Protein AF-A0AAD9QE04-F1 (afdb_monomer_lite)

Foldseek 3Di:
DDDDDDDDDDDDDDDDDDDDDDDDDDDDDDPPPPPPPPDPPPVPDDDDDPLQDFQAKKWFFDDPVNQVPHPDDTGIFIWTFHHADPVQQKTWTQTPPPRDIDIDRNVCCVVVVRIDHDD

Secondary structure (DSSP, 8-state):
--------------------------------------------S----GGGSTT-EEEEEE-TTTTTTSSPPSEEEEEEEEEEETTTTEEEEEETTT--EEEEEHHHHHHTT-EEE--

Sequence (119 aa):
MSWKRSQQKSEKEEVKVQTSKGNDTGSTRCSDRRRKQPAKLQESADSPNHLAHVGTVVDVLWTEEELDGTNWKPGWYRGEVQRYNEDDDLLYILYFKDRAVFSLNATGAFSDGIIRAVS

Radius of gyration: 29.51 Å; chains: 1; bounding box: 53×63×68 Å

pLDDT: mean 75.05, std 24.37, range [31.34, 98.25]

Structure (mmCIF, N/CA/C/O backbone):
data_AF-A0AAD9QE04-F1
#
_entry.id   AF-A0AAD9QE04-F1
#
loop_
_atom_site.group_PDB
_atom_site.id
_atom_site.type_symbol
_atom_site.label_atom_id
_atom_site.label_alt_id
_atom_site.label_comp_id
_atom_site.label_asym_id
_atom_site.label_entity_id
_atom_site.label_seq_id
_atom_site.pdbx_PDB_ins_code
_atom_site.Cartn_x
_atom_site.Cartn_y
_atom_site.Cartn_z
_atom_site.occupancy
_atom_site.B_iso_or_equiv
_atom_site.auth_seq_id
_atom_site.auth_comp_id
_atom_site.auth_asym_id
_atom_site.auth_atom_id
_atom_site.pdbx_PDB_model_num
ATOM 1 N N . MET A 1 1 ? 34.606 22.764 -38.499 1.00 39.50 1 MET A N 1
ATOM 2 C CA . MET A 1 1 ? 33.946 21.956 -39.550 1.00 39.50 1 MET A CA 1
ATOM 3 C C . MET A 1 1 ? 34.984 21.086 -40.242 1.00 39.50 1 MET A C 1
ATOM 5 O O . MET A 1 1 ? 36.078 21.568 -40.489 1.00 39.50 1 MET A O 1
ATOM 9 N N . SER A 1 2 ? 34.603 19.845 -40.564 1.00 43.91 2 SER A N 1
ATOM 10 C CA . SER A 1 2 ? 35.323 18.864 -41.396 1.00 43.91 2 SER A CA 1
ATOM 11 C C . SER A 1 2 ? 36.537 18.153 -40.787 1.00 43.91 2 SER A C 1
ATOM 13 O O . SER A 1 2 ? 37.672 18.585 -40.962 1.00 43.91 2 SER A O 1
ATOM 15 N N . TRP A 1 3 ? 36.296 16.970 -40.211 1.00 33.34 3 TRP A N 1
ATOM 16 C CA . TRP A 1 3 ? 37.268 15.871 -40.177 1.00 33.34 3 TRP A CA 1
ATOM 17 C C . TRP A 1 3 ? 36.747 14.746 -41.092 1.00 33.34 3 TRP A C 1
ATOM 19 O O . TRP A 1 3 ? 35.621 14.281 -40.936 1.00 33.34 3 TRP A O 1
ATOM 29 N N . LYS A 1 4 ? 37.556 14.347 -42.083 1.00 42.16 4 LYS A N 1
ATOM 30 C CA . LYS A 1 4 ? 37.364 13.175 -42.959 1.00 42.16 4 LYS A CA 1
ATOM 31 C C . LYS A 1 4 ? 38.310 12.062 -42.503 1.00 42.16 4 LYS A C 1
ATOM 33 O O . LYS A 1 4 ? 39.497 12.358 -42.380 1.00 42.16 4 LYS A O 1
ATOM 38 N N . ARG A 1 5 ? 37.850 10.800 -42.441 1.00 37.59 5 ARG A N 1
ATOM 39 C CA . ARG A 1 5 ? 38.623 9.619 -42.898 1.00 37.59 5 ARG A CA 1
ATOM 40 C C . ARG A 1 5 ? 37.773 8.332 -43.028 1.00 37.59 5 ARG A C 1
ATOM 42 O O . ARG A 1 5 ? 37.086 7.961 -42.090 1.00 37.59 5 ARG A O 1
ATOM 49 N N . SER A 1 6 ? 37.891 7.728 -44.221 1.00 40.84 6 SER A N 1
ATOM 50 C CA . SER A 1 6 ? 37.892 6.310 -44.673 1.00 40.84 6 SER A CA 1
ATOM 51 C C . SER A 1 6 ? 36.984 5.256 -44.018 1.00 40.84 6 SER A C 1
ATOM 53 O O . SER A 1 6 ? 37.073 5.015 -42.827 1.00 40.84 6 SER A O 1
ATOM 55 N N . GLN A 1 7 ? 36.056 4.644 -44.769 1.00 41.31 7 GLN A N 1
ATOM 56 C CA . GLN A 1 7 ? 36.205 3.499 -45.708 1.00 41.31 7 GLN A CA 1
ATOM 57 C C . GLN A 1 7 ? 36.408 2.140 -45.022 1.00 41.31 7 GLN A C 1
ATOM 59 O O . GLN A 1 7 ? 37.493 1.871 -44.522 1.00 41.31 7 GLN A O 1
ATOM 64 N N . GLN A 1 8 ? 35.434 1.240 -45.196 1.00 37.78 8 GLN A N 1
ATOM 65 C CA . GLN A 1 8 ? 35.716 -0.091 -45.737 1.00 37.78 8 GLN A CA 1
ATOM 66 C C . GLN A 1 8 ? 34.474 -0.689 -46.415 1.00 37.78 8 GLN A C 1
ATOM 68 O O . GLN A 1 8 ? 33.415 -0.856 -45.817 1.00 37.78 8 GLN A O 1
ATOM 73 N N . LYS A 1 9 ? 34.643 -0.960 -47.711 1.00 34.16 9 LYS A N 1
ATOM 74 C CA . LYS A 1 9 ? 33.771 -1.703 -48.619 1.00 34.16 9 LYS A CA 1
ATOM 75 C C . LYS A 1 9 ? 34.501 -3.009 -48.945 1.00 34.16 9 LYS A C 1
ATOM 77 O O . LYS A 1 9 ? 35.651 -2.946 -49.365 1.00 34.16 9 LYS A O 1
ATOM 82 N N . SER A 1 10 ? 33.820 -4.141 -48.810 1.00 38.22 10 SER A N 1
ATOM 83 C CA . SER A 1 10 ? 34.113 -5.425 -49.477 1.00 38.22 10 SER A CA 1
ATOM 84 C C . SER A 1 10 ? 32.893 -6.323 -49.222 1.00 38.22 10 SER A C 1
ATOM 86 O O . SER A 1 10 ? 32.661 -6.722 -48.089 1.00 38.22 10 SER A O 1
ATOM 88 N N . GLU A 1 11 ? 31.886 -6.396 -50.090 1.00 33.81 11 GLU A N 1
ATOM 89 C CA . GLU A 1 11 ? 31.862 -7.033 -51.413 1.00 33.81 11 GLU A CA 1
ATOM 90 C C . GLU A 1 11 ? 32.021 -8.568 -51.351 1.00 33.81 11 GLU A C 1
ATOM 92 O O . GLU A 1 11 ? 33.143 -9.025 -51.199 1.00 33.81 11 GLU A O 1
ATOM 97 N N . LYS A 1 12 ? 30.875 -9.272 -51.530 1.00 34.25 12 LYS A N 1
ATOM 98 C CA . LYS A 1 12 ? 30.628 -10.507 -52.330 1.00 34.25 12 LYS A CA 1
ATOM 99 C C . LYS A 1 12 ? 31.407 -11.773 -51.932 1.00 34.25 12 LYS A C 1
ATOM 101 O O . LYS A 1 12 ? 32.544 -11.698 -51.517 1.00 34.25 12 LYS A O 1
ATOM 106 N N . GLU A 1 13 ? 30.955 -13.007 -52.087 1.00 35.19 13 GLU A N 1
ATOM 107 C CA . GLU A 1 13 ? 29.758 -13.711 -52.558 1.00 35.19 13 GLU A CA 1
ATOM 108 C C . GLU A 1 13 ? 30.200 -15.186 -52.480 1.00 35.19 13 GLU A C 1
ATOM 110 O O . GLU A 1 13 ? 31.325 -15.475 -52.870 1.00 35.19 13 GLU A O 1
ATOM 115 N N . GLU A 1 14 ? 29.375 -16.119 -52.004 1.00 33.44 14 GLU A N 1
ATOM 116 C CA . GLU A 1 14 ? 29.323 -17.437 -52.651 1.00 33.44 14 GLU A CA 1
ATOM 117 C C . GLU A 1 14 ? 28.019 -18.158 -52.310 1.00 33.44 14 GLU A C 1
ATOM 119 O O . GLU A 1 14 ? 27.729 -18.554 -51.180 1.00 33.44 14 GLU A O 1
ATOM 124 N N . VAL A 1 15 ? 27.213 -18.278 -53.356 1.00 38.00 15 VAL A N 1
ATOM 125 C CA . VAL A 1 15 ? 26.023 -19.105 -53.465 1.00 38.00 15 VAL A CA 1
ATOM 126 C C . VAL A 1 15 ? 26.463 -20.556 -53.646 1.00 38.00 15 VAL A C 1
ATOM 128 O O . VAL A 1 15 ? 27.216 -20.861 -54.566 1.00 38.00 15 VAL A O 1
ATOM 131 N N . LYS A 1 16 ? 25.901 -21.484 -52.864 1.00 34.97 16 LYS A N 1
ATOM 132 C CA . LYS A 1 16 ? 25.840 -22.896 -53.265 1.00 34.97 16 LYS A CA 1
ATOM 133 C C . LYS A 1 16 ? 24.440 -23.457 -53.051 1.00 34.97 16 LYS A C 1
ATOM 135 O O . LYS A 1 16 ? 24.066 -23.889 -51.966 1.00 34.97 16 LYS A O 1
ATOM 140 N N . VAL A 1 17 ? 23.677 -23.441 -54.138 1.00 37.84 17 VAL A N 1
ATOM 141 C CA . VAL A 1 17 ? 22.442 -24.207 -54.317 1.00 37.84 17 VAL A CA 1
ATOM 142 C C . VAL A 1 17 ? 22.824 -25.658 -54.602 1.00 37.84 17 VAL A C 1
ATOM 144 O O . VAL A 1 17 ? 23.584 -25.919 -55.531 1.00 37.84 17 VAL A O 1
ATOM 147 N N . GLN A 1 18 ? 22.253 -26.611 -53.866 1.00 38.31 18 GLN A N 1
ATOM 148 C CA . GLN A 1 18 ? 22.074 -27.976 -54.363 1.00 38.31 18 GLN A CA 1
ATOM 149 C C . GLN A 1 18 ? 20.652 -28.447 -54.056 1.00 38.31 18 GLN A C 1
ATOM 151 O O . GLN A 1 18 ? 20.253 -28.602 -52.906 1.00 38.31 18 GLN A O 1
ATOM 156 N N . THR A 1 19 ? 19.894 -28.651 -55.129 1.00 37.19 19 THR A N 1
ATOM 157 C CA . THR A 1 19 ? 18.596 -29.319 -55.186 1.00 37.19 19 THR A CA 1
ATOM 158 C C . THR A 1 19 ? 18.783 -30.820 -55.413 1.00 37.19 19 THR A C 1
ATOM 160 O O . THR A 1 19 ? 19.675 -31.240 -56.144 1.00 37.19 19 THR A O 1
ATOM 163 N N . SER A 1 20 ? 17.895 -31.637 -54.843 1.00 43.97 20 SER A N 1
ATOM 164 C CA . SER A 1 20 ? 17.377 -32.875 -55.452 1.00 43.97 20 SER A CA 1
ATOM 165 C C . SER A 1 20 ? 16.100 -33.316 -54.709 1.00 43.97 20 SER A C 1
ATOM 167 O O . SER A 1 20 ? 15.715 -32.704 -53.719 1.00 43.97 20 SER A O 1
ATOM 169 N N . LYS A 1 21 ? 15.360 -34.264 -55.286 1.00 40.16 21 LYS A N 1
ATOM 170 C CA . LYS A 1 21 ? 13.908 -34.229 -55.545 1.00 40.16 21 LYS A CA 1
ATOM 171 C C . LYS A 1 21 ? 13.180 -35.439 -54.922 1.00 40.16 21 LYS A C 1
ATOM 173 O O . LYS A 1 21 ? 13.717 -36.536 -54.999 1.00 40.16 21 LYS A O 1
ATOM 178 N N . GLY A 1 22 ? 11.923 -35.243 -54.490 1.00 31.34 22 GLY A N 1
ATOM 179 C CA . GLY A 1 22 ? 10.886 -36.278 -54.236 1.00 31.34 22 GLY A CA 1
ATOM 180 C C . GLY A 1 22 ? 10.907 -36.904 -52.830 1.00 31.34 22 GLY A C 1
ATOM 181 O O . GLY A 1 22 ? 11.972 -37.003 -52.243 1.00 31.34 22 GLY A O 1
ATOM 182 N N . ASN A 1 23 ? 9.813 -37.359 -52.211 1.00 37.44 23 ASN A N 1
ATOM 183 C CA . ASN A 1 23 ? 8.391 -37.513 -52.553 1.00 37.44 23 ASN A CA 1
ATOM 184 C C . ASN A 1 23 ? 7.587 -37.824 -51.258 1.00 37.44 23 ASN A C 1
ATOM 186 O O . ASN A 1 23 ? 8.153 -38.265 -50.259 1.00 37.44 23 ASN A O 1
ATOM 190 N N . ASP A 1 24 ? 6.274 -37.578 -51.278 1.00 44.50 24 ASP A N 1
ATOM 191 C CA . ASP A 1 24 ? 5.313 -37.814 -50.191 1.00 44.50 24 ASP A CA 1
ATOM 192 C C . ASP A 1 24 ? 5.266 -39.264 -49.688 1.00 44.50 24 ASP A C 1
ATOM 194 O O . ASP A 1 24 ? 5.231 -40.180 -50.502 1.00 44.50 24 ASP A O 1
ATOM 198 N N . THR A 1 25 ? 5.126 -39.476 -48.371 1.00 36.47 25 THR A N 1
ATOM 199 C CA . THR A 1 25 ? 4.147 -40.407 -47.759 1.00 36.47 25 THR A CA 1
ATOM 200 C C . THR A 1 25 ? 4.059 -40.121 -46.254 1.00 36.47 25 THR A C 1
ATOM 202 O O . THR A 1 25 ? 5.072 -39.993 -45.567 1.00 36.47 25 THR A O 1
ATOM 205 N N . GLY A 1 26 ? 2.835 -40.006 -45.736 1.00 47.28 26 GLY A N 1
ATOM 206 C CA . GLY A 1 26 ? 2.561 -39.728 -44.333 1.00 47.28 26 GLY A CA 1
ATOM 207 C C . GLY A 1 26 ? 3.178 -40.740 -43.363 1.00 47.28 26 GLY A C 1
ATOM 208 O O . GLY A 1 26 ? 3.127 -41.949 -43.558 1.00 47.28 26 GLY A O 1
ATOM 209 N N . SER A 1 27 ? 3.692 -40.218 -42.254 1.00 43.75 27 SER A N 1
ATOM 210 C CA . SER A 1 27 ? 3.885 -40.968 -41.020 1.00 43.75 27 SER A CA 1
ATOM 211 C C . SER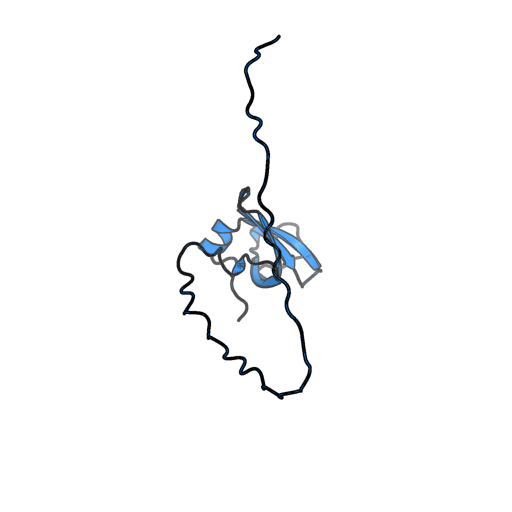 A 1 27 ? 3.460 -40.053 -39.887 1.00 43.75 27 SER A C 1
ATOM 213 O O . SER A 1 27 ? 4.173 -39.120 -39.523 1.00 43.75 27 SER A O 1
ATOM 215 N N . THR A 1 28 ? 2.287 -40.335 -39.327 1.00 54.72 28 THR A N 1
ATOM 216 C CA . THR A 1 28 ? 1.850 -39.850 -38.021 1.00 54.72 28 THR A CA 1
ATOM 217 C C . THR A 1 28 ? 2.988 -40.056 -37.029 1.00 54.72 28 THR A C 1
ATOM 219 O O . THR A 1 28 ? 3.285 -41.181 -36.633 1.00 54.72 28 THR A O 1
ATOM 222 N N . ARG A 1 29 ? 3.668 -38.975 -36.655 1.00 51.47 29 ARG A N 1
ATOM 223 C CA . ARG A 1 29 ? 4.567 -38.959 -35.507 1.00 51.47 29 ARG A CA 1
ATOM 224 C C . ARG A 1 29 ? 3.984 -37.962 -34.534 1.00 51.47 29 ARG A C 1
ATOM 226 O O . ARG A 1 29 ? 4.117 -36.753 -34.695 1.00 51.47 29 ARG A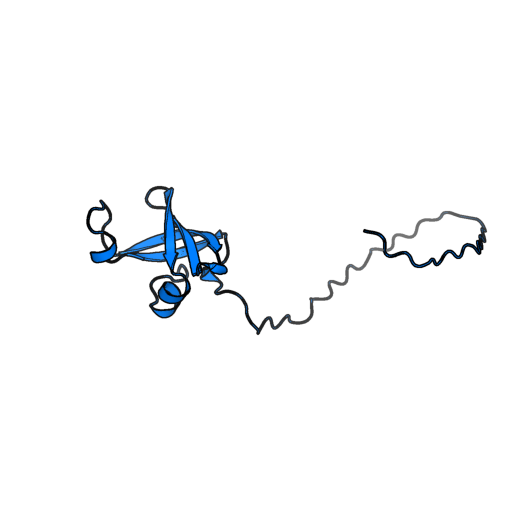 O 1
ATOM 233 N N . CYS A 1 30 ? 3.248 -38.520 -33.579 1.00 48.12 30 CYS A N 1
ATOM 234 C CA . CYS A 1 30 ? 2.806 -37.839 -32.379 1.00 48.12 30 CYS A CA 1
ATOM 235 C C . CYS A 1 30 ? 4.031 -37.121 -31.804 1.00 48.12 30 CYS A C 1
ATOM 237 O O . CYS A 1 30 ? 5.000 -37.772 -31.416 1.00 48.12 30 CYS A O 1
ATOM 239 N N . SER A 1 31 ? 4.057 -35.789 -31.862 1.00 49.66 31 SER A N 1
ATOM 240 C CA . SER A 1 31 ? 5.162 -35.044 -31.277 1.00 49.66 31 SER A CA 1
ATOM 241 C C . SER A 1 31 ? 5.033 -35.203 -29.771 1.00 49.66 31 SER A C 1
ATOM 243 O O . SER A 1 31 ? 4.194 -34.548 -29.152 1.00 49.66 31 SER A O 1
ATOM 245 N N . ASP A 1 32 ? 5.868 -36.062 -29.192 1.00 60.44 32 ASP A N 1
ATOM 246 C CA . ASP A 1 32 ? 6.132 -36.106 -27.762 1.00 60.44 32 ASP A CA 1
ATOM 247 C C . ASP A 1 32 ? 6.616 -34.720 -27.337 1.00 60.44 32 ASP A C 1
ATOM 249 O O . ASP A 1 32 ? 7.810 -34.406 -27.357 1.00 60.44 32 ASP A O 1
ATOM 253 N N . ARG A 1 33 ? 5.677 -33.840 -26.971 1.00 64.75 33 ARG A N 1
ATOM 254 C CA . ARG A 1 33 ? 5.965 -32.609 -26.241 1.00 64.75 33 ARG A CA 1
ATOM 255 C C . ARG A 1 33 ? 6.472 -33.039 -24.872 1.00 64.75 33 ARG A C 1
ATOM 257 O O . ARG A 1 33 ? 5.744 -32.995 -23.882 1.00 64.75 33 ARG A O 1
ATOM 264 N N . ARG A 1 34 ? 7.738 -33.458 -24.801 1.00 64.31 34 ARG A N 1
ATOM 265 C CA . ARG A 1 34 ? 8.454 -33.558 -23.537 1.00 64.31 34 ARG A CA 1
ATOM 266 C C . ARG A 1 34 ? 8.510 -32.142 -22.987 1.00 64.31 34 ARG A C 1
ATOM 268 O O . ARG A 1 34 ? 9.354 -31.343 -23.387 1.00 64.31 34 ARG A O 1
ATOM 275 N N . ARG A 1 35 ? 7.578 -31.824 -22.088 1.00 68.25 35 ARG A N 1
ATOM 276 C CA . ARG A 1 35 ? 7.708 -30.684 -21.187 1.00 68.25 35 ARG A CA 1
ATOM 277 C C . ARG A 1 35 ? 8.999 -30.922 -20.412 1.00 68.25 35 ARG A C 1
ATOM 279 O O . ARG A 1 35 ? 9.021 -31.707 -19.468 1.00 68.25 35 ARG A O 1
ATOM 286 N N . LYS A 1 36 ? 10.093 -30.294 -20.842 1.00 68.56 36 LYS A N 1
ATOM 287 C CA . LYS A 1 36 ? 11.205 -30.045 -19.934 1.00 68.56 36 LYS A CA 1
ATOM 288 C C . LYS A 1 36 ? 10.618 -29.117 -18.882 1.00 68.56 36 LYS A C 1
ATOM 290 O O . LYS A 1 36 ? 10.200 -28.013 -19.223 1.00 68.56 36 LYS A O 1
ATOM 295 N N . GLN A 1 37 ? 10.485 -29.593 -17.646 1.00 65.38 37 GLN A N 1
ATOM 296 C CA . GLN A 1 37 ? 10.255 -28.658 -16.555 1.00 65.38 37 GLN A CA 1
ATOM 297 C C . GLN A 1 37 ? 11.427 -27.673 -16.585 1.00 65.38 37 GLN A C 1
ATOM 299 O O . GLN A 1 37 ? 12.570 -28.137 -16.695 1.00 65.38 37 GLN A O 1
ATOM 304 N N . PRO A 1 38 ? 11.180 -26.352 -16.604 1.00 57.91 38 PRO A N 1
ATOM 305 C CA . PRO A 1 38 ? 12.278 -25.412 -16.539 1.00 57.91 38 PRO A CA 1
ATOM 306 C C . PRO A 1 38 ? 13.070 -25.717 -15.269 1.00 57.91 38 PRO A C 1
ATOM 308 O O . PRO A 1 38 ? 12.495 -26.051 -14.228 1.00 57.91 38 PRO A O 1
ATOM 311 N N . ALA A 1 39 ? 14.398 -25.692 -15.402 1.00 63.53 39 ALA A N 1
ATOM 312 C CA . ALA A 1 39 ? 15.305 -25.792 -14.272 1.00 63.53 39 ALA A CA 1
ATOM 313 C C . ALA A 1 39 ? 14.799 -24.855 -13.175 1.00 63.53 39 ALA A C 1
ATOM 315 O O . ALA A 1 39 ? 14.357 -23.754 -13.500 1.00 63.53 39 ALA A O 1
ATOM 316 N N . LYS A 1 40 ? 14.814 -25.323 -11.920 1.00 59.72 40 LYS A N 1
ATOM 317 C CA . LYS A 1 40 ? 14.447 -24.537 -10.740 1.00 59.72 40 LYS A CA 1
ATOM 318 C C . LYS A 1 40 ? 15.066 -23.145 -10.879 1.00 59.72 40 LYS A C 1
ATOM 320 O O . LYS A 1 40 ? 16.266 -22.991 -10.665 1.00 59.72 40 LYS A O 1
ATOM 325 N N . LEU A 1 41 ? 14.260 -22.169 -11.291 1.00 57.06 41 LEU A N 1
ATOM 326 C CA . LEU A 1 41 ? 14.612 -20.764 -11.227 1.00 57.06 41 LEU A CA 1
ATOM 327 C C . LEU A 1 41 ? 14.542 -20.447 -9.744 1.00 57.06 41 LEU A C 1
ATOM 329 O O . LEU A 1 41 ? 13.489 -20.146 -9.193 1.00 57.06 41 LEU A O 1
ATOM 333 N N . GLN A 1 42 ? 15.668 -20.657 -9.074 1.00 53.88 42 GLN A N 1
ATOM 334 C CA . GLN A 1 42 ? 15.931 -19.988 -7.824 1.00 53.88 42 GLN A CA 1
ATOM 335 C C . GLN A 1 42 ? 16.176 -18.527 -8.207 1.00 53.88 42 GLN A C 1
ATOM 337 O O . GLN A 1 42 ? 17.300 -18.120 -8.486 1.00 53.88 42 GLN A O 1
ATOM 342 N N . GLU A 1 43 ? 15.089 -17.774 -8.351 1.00 49.28 43 GLU A N 1
ATOM 343 C CA . GLU A 1 43 ? 15.129 -16.324 -8.480 1.00 49.28 43 GLU A CA 1
ATOM 344 C C . GLU A 1 43 ? 15.418 -15.778 -7.083 1.00 49.28 43 GLU A C 1
ATOM 346 O O . GLU A 1 43 ? 14.532 -15.506 -6.282 1.00 49.28 43 GLU A O 1
ATOM 351 N N . SER A 1 44 ? 16.697 -15.776 -6.731 1.00 62.06 44 SER A N 1
ATOM 352 C CA . SER A 1 44 ? 17.195 -15.192 -5.495 1.00 62.06 44 SER A CA 1
ATOM 353 C C . SER A 1 44 ? 18.324 -14.238 -5.845 1.00 62.06 44 SER A C 1
ATOM 355 O O . SER A 1 44 ? 19.493 -14.612 -5.771 1.00 62.06 44 SER A O 1
ATOM 357 N N . ALA A 1 45 ? 17.942 -13.047 -6.294 1.00 54.03 45 ALA A N 1
ATOM 358 C CA . ALA A 1 45 ? 18.696 -11.799 -6.218 1.00 54.03 45 ALA A CA 1
ATOM 359 C C . ALA A 1 45 ? 17.796 -10.698 -6.810 1.0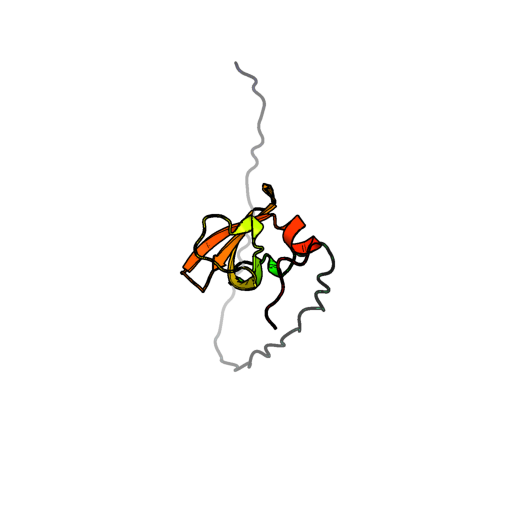0 54.03 45 ALA A C 1
ATOM 361 O O . ALA A 1 45 ? 17.424 -10.782 -7.976 1.00 54.03 45 ALA A O 1
ATOM 362 N N . ASP A 1 46 ? 17.419 -9.719 -5.987 1.00 51.97 46 ASP A N 1
ATOM 363 C CA . ASP A 1 46 ? 16.818 -8.436 -6.386 1.00 51.97 46 ASP A CA 1
ATOM 364 C C . ASP A 1 46 ? 15.420 -8.452 -7.030 1.00 51.97 46 ASP A C 1
ATOM 366 O O . ASP A 1 46 ? 15.117 -7.622 -7.883 1.00 51.97 46 ASP A O 1
ATOM 370 N N . SER A 1 47 ? 14.516 -9.342 -6.609 1.00 52.03 47 SER A N 1
ATOM 371 C CA . SER A 1 47 ? 13.102 -9.175 -6.969 1.00 52.03 47 SER A CA 1
ATOM 372 C C . SER A 1 47 ? 12.534 -7.955 -6.224 1.00 52.03 47 SER A C 1
ATOM 374 O O . SER A 1 47 ? 12.570 -7.965 -4.984 1.00 52.03 47 SER A O 1
ATOM 376 N N . PRO A 1 48 ? 11.978 -6.941 -6.919 1.00 58.91 48 PRO A N 1
ATOM 377 C CA . PRO A 1 48 ? 11.200 -5.883 -6.282 1.00 58.91 48 PRO A CA 1
ATOM 378 C C . PRO A 1 48 ? 10.182 -6.519 -5.338 1.00 58.91 48 PRO A C 1
ATOM 380 O O . PRO A 1 48 ? 9.636 -7.581 -5.657 1.00 58.91 48 PRO A O 1
ATOM 383 N N . ASN A 1 49 ? 9.963 -5.915 -4.165 1.00 78.19 49 ASN A N 1
ATOM 384 C CA . ASN A 1 49 ? 9.015 -6.428 -3.179 1.00 78.19 49 ASN A CA 1
ATOM 385 C C . ASN A 1 49 ? 7.731 -6.858 -3.910 1.00 78.19 49 ASN A C 1
ATOM 387 O O . ASN A 1 49 ? 7.161 -6.056 -4.639 1.00 78.19 49 ASN A O 1
ATOM 391 N N . HIS A 1 50 ? 7.306 -8.120 -3.794 1.00 86.69 50 HIS A N 1
ATOM 392 C CA . HIS A 1 50 ? 6.145 -8.662 -4.524 1.00 86.69 50 HIS A CA 1
ATOM 393 C C . HIS A 1 50 ? 4.876 -7.808 -4.337 1.00 86.69 50 HIS A C 1
ATOM 395 O O . HIS A 1 50 ? 4.000 -7.765 -5.204 1.00 86.69 50 HIS A O 1
ATOM 401 N N . LEU A 1 51 ? 4.820 -7.079 -3.221 1.00 92.06 51 LEU A N 1
ATOM 402 C CA . LEU A 1 51 ? 3.807 -6.084 -2.893 1.00 92.06 51 LEU A CA 1
ATOM 403 C C . LEU A 1 51 ? 3.807 -4.849 -3.808 1.00 92.06 51 LEU A C 1
ATOM 405 O O . LEU A 1 51 ? 2.821 -4.133 -3.804 1.00 92.06 51 LEU A O 1
ATOM 409 N N . ALA A 1 52 ? 4.866 -4.596 -4.578 1.00 94.06 52 ALA A N 1
ATOM 410 C CA . ALA A 1 52 ? 4.992 -3.503 -5.544 1.00 94.06 52 ALA A CA 1
ATOM 411 C C . ALA A 1 52 ? 4.567 -3.889 -6.971 1.00 94.06 52 ALA A C 1
ATOM 413 O O . ALA A 1 52 ? 4.508 -3.031 -7.853 1.00 94.06 52 ALA A O 1
ATOM 414 N N . HIS A 1 53 ? 4.302 -5.172 -7.231 1.00 94.75 53 HIS A N 1
ATOM 415 C CA . HIS A 1 53 ? 3.931 -5.622 -8.569 1.00 94.75 53 HIS A CA 1
ATOM 416 C C . HIS A 1 53 ? 2.544 -5.079 -8.939 1.00 94.75 53 HIS A C 1
ATOM 418 O O . HIS A 1 53 ? 1.595 -5.174 -8.162 1.00 94.75 53 HIS A O 1
ATOM 424 N N . VAL A 1 54 ? 2.414 -4.520 -10.143 1.00 96.12 54 VAL A N 1
ATOM 425 C CA . VAL A 1 54 ? 1.124 -4.069 -10.685 1.00 96.12 54 VAL A CA 1
ATOM 426 C C . VAL A 1 54 ? 0.105 -5.215 -10.697 1.00 96.12 54 VAL A C 1
ATOM 428 O O . VAL A 1 54 ? 0.410 -6.331 -11.110 1.00 96.12 54 VAL A O 1
ATOM 431 N N . GLY A 1 55 ? -1.116 -4.938 -10.251 1.00 96.62 55 GLY A N 1
ATOM 432 C CA . GLY A 1 55 ? -2.178 -5.929 -10.086 1.00 96.62 55 GLY A CA 1
ATOM 433 C C . GLY A 1 55 ? -2.136 -6.673 -8.749 1.00 96.62 55 GLY A C 1
ATOM 434 O O . GLY A 1 55 ? -3.084 -7.392 -8.430 1.00 96.62 55 GLY A O 1
ATOM 435 N N . THR A 1 56 ? -1.087 -6.504 -7.934 1.00 96.50 56 THR A N 1
ATOM 436 C CA . THR A 1 56 ? -1.068 -7.065 -6.579 1.00 96.50 56 THR A CA 1
ATOM 437 C C . THR A 1 56 ? -2.102 -6.357 -5.713 1.00 96.50 56 THR A C 1
ATOM 439 O O . THR A 1 56 ? -2.124 -5.128 -5.609 1.00 96.50 56 THR A O 1
ATOM 442 N N . VAL A 1 57 ? -2.951 -7.149 -5.059 1.00 97.75 57 VAL A N 1
ATOM 443 C CA . VAL A 1 57 ? -3.904 -6.656 -4.064 1.00 97.75 57 VAL A CA 1
ATOM 444 C C . VAL A 1 57 ? -3.228 -6.629 -2.698 1.00 97.75 57 VAL A C 1
ATOM 446 O O . VAL A 1 57 ? -2.638 -7.621 -2.265 1.00 97.75 57 VAL A O 1
ATOM 449 N N . VAL A 1 58 ? -3.338 -5.495 -2.016 1.00 97.31 58 VAL A N 1
ATOM 450 C CA . VAL A 1 58 ? -2.665 -5.202 -0.747 1.00 97.31 58 VAL A CA 1
ATOM 451 C C . VAL A 1 58 ? -3.640 -4.582 0.249 1.00 97.31 58 VAL A C 1
ATOM 453 O O . VAL A 1 58 ? -4.610 -3.927 -0.142 1.00 97.31 58 VAL A O 1
ATOM 456 N N . ASP A 1 59 ? -3.369 -4.769 1.539 1.00 97.81 59 ASP A N 1
ATOM 457 C CA . ASP A 1 59 ? -3.990 -3.976 2.599 1.00 97.81 59 ASP A CA 1
ATOM 458 C C . ASP A 1 59 ? -2.994 -2.891 3.045 1.00 97.81 59 ASP A C 1
ATOM 460 O O . ASP A 1 59 ? -1.824 -3.189 3.295 1.00 97.81 59 ASP A O 1
ATOM 464 N N . VAL A 1 60 ? -3.462 -1.644 3.150 1.00 97.06 60 VAL A N 1
ATOM 465 C CA . VAL A 1 60 ? -2.669 -0.463 3.522 1.00 97.06 60 VAL A CA 1
ATOM 466 C C . VAL A 1 60 ? -3.245 0.174 4.780 1.00 97.06 60 VAL A C 1
ATOM 468 O O . VAL A 1 60 ? -4.452 0.424 4.854 1.00 97.06 60 VAL A O 1
ATOM 471 N N . LEU A 1 61 ? -2.401 0.416 5.774 1.00 96.88 61 LEU A N 1
ATOM 472 C CA . LEU A 1 61 ? -2.760 1.092 7.009 1.00 96.88 61 LEU A CA 1
ATOM 473 C C . LEU A 1 61 ? -2.800 2.601 6.781 1.00 96.88 61 LEU A C 1
ATOM 475 O O . LEU A 1 61 ? -1.838 3.179 6.299 1.00 96.88 61 LEU A O 1
ATOM 479 N N . TRP A 1 62 ? -3.905 3.223 7.171 1.00 95.88 62 TRP A N 1
ATOM 480 C CA . TRP A 1 62 ? -4.036 4.670 7.245 1.00 95.88 62 TRP A CA 1
ATOM 481 C C . TRP A 1 62 ? -4.181 5.098 8.700 1.00 95.88 62 TRP A C 1
ATOM 483 O O . TRP A 1 62 ? -5.023 4.562 9.432 1.00 95.88 62 TRP A O 1
ATOM 493 N N . THR A 1 63 ? -3.366 6.057 9.118 1.00 94.69 63 THR A N 1
ATOM 494 C CA . THR A 1 63 ? -3.375 6.625 10.470 1.00 94.69 63 THR A CA 1
ATOM 495 C C . THR A 1 63 ? -4.287 7.849 10.564 1.00 94.69 63 THR A C 1
ATOM 497 O O . THR A 1 63 ? -4.775 8.364 9.563 1.00 94.69 63 THR A O 1
ATOM 500 N N . GLU A 1 64 ? -4.568 8.310 11.783 1.00 93.75 64 GLU A N 1
ATOM 501 C CA . GLU A 1 64 ? -5.363 9.528 11.996 1.00 93.75 64 GLU A CA 1
ATOM 502 C C . GLU A 1 64 ? -4.665 10.776 11.454 1.00 93.75 64 GLU A C 1
ATOM 504 O O . GLU A 1 64 ? -5.313 11.607 10.828 1.00 93.75 64 GLU A O 1
ATOM 509 N N . GLU A 1 65 ? -3.345 10.857 11.615 1.00 91.50 65 GLU A N 1
ATOM 510 C CA . GLU A 1 65 ? -2.534 11.983 11.147 1.00 91.50 65 GLU A CA 1
ATOM 511 C C . GLU A 1 65 ? -2.557 12.110 9.617 1.00 91.50 65 GLU A C 1
ATOM 513 O O . GLU A 1 65 ? -2.699 13.206 9.083 1.00 91.50 65 GLU A O 1
ATOM 518 N N . GLU A 1 66 ? -2.486 10.986 8.899 1.00 88.25 66 GLU A N 1
ATOM 519 C CA . GLU A 1 66 ? -2.530 10.960 7.428 1.00 88.25 66 GLU A CA 1
ATOM 520 C C . GLU A 1 66 ? -3.923 11.249 6.860 1.00 88.25 66 GLU A C 1
ATOM 522 O O . GLU A 1 66 ? -4.060 11.620 5.693 1.00 88.25 66 GLU A O 1
ATOM 527 N N . LEU A 1 67 ? -4.963 11.040 7.668 1.00 89.69 67 LEU A N 1
ATOM 528 C CA . LEU A 1 67 ? -6.355 11.211 7.270 1.00 89.69 67 LEU A CA 1
ATOM 529 C C . LEU A 1 67 ? -6.961 12.531 7.750 1.00 89.69 67 LEU A C 1
ATOM 531 O O . LEU A 1 67 ? -8.156 12.745 7.510 1.00 89.69 67 LEU A O 1
ATOM 535 N N . ASP A 1 68 ? -6.183 13.410 8.385 1.00 89.94 68 ASP A N 1
ATOM 536 C CA . ASP A 1 68 ? -6.678 14.702 8.851 1.00 89.94 68 ASP A CA 1
ATOM 537 C C . ASP A 1 68 ? -7.275 15.516 7.689 1.00 89.94 68 ASP A C 1
ATOM 539 O O . ASP A 1 68 ? -6.734 15.596 6.584 1.00 89.94 68 ASP A O 1
ATOM 543 N N . GLY A 1 69 ? -8.466 16.069 7.912 1.00 87.38 69 GLY A N 1
ATOM 544 C CA . GLY A 1 69 ? -9.239 16.758 6.875 1.00 87.38 69 GLY A CA 1
ATOM 545 C C . GLY A 1 69 ? -9.889 15.858 5.809 1.00 87.38 69 GLY A C 1
ATOM 546 O O . GLY A 1 69 ? -10.518 16.381 4.885 1.00 87.38 69 GLY A O 1
ATOM 547 N N . THR A 1 70 ? -9.804 14.527 5.920 1.00 87.75 70 THR A N 1
ATOM 548 C CA . THR A 1 70 ? -10.488 13.580 5.021 1.00 87.75 70 THR A CA 1
ATOM 549 C C . THR A 1 70 ? -11.728 12.947 5.672 1.00 87.75 70 THR A C 1
ATOM 551 O O . THR A 1 70 ? -11.893 12.935 6.887 1.00 87.75 70 THR A O 1
ATOM 554 N N . ASN A 1 71 ? -12.617 12.357 4.862 1.00 88.81 71 ASN A N 1
ATOM 555 C CA . ASN A 1 71 ? -13.768 11.576 5.358 1.00 88.81 71 ASN A CA 1
ATOM 556 C C . ASN A 1 71 ? -13.418 10.105 5.661 1.00 88.81 71 ASN A C 1
ATOM 558 O O . ASN A 1 71 ? -14.302 9.246 5.766 1.00 88.81 71 ASN A O 1
ATOM 562 N N . TRP A 1 72 ? -12.133 9.758 5.700 1.00 90.75 72 TRP A N 1
ATOM 563 C CA . TRP A 1 72 ? -11.697 8.392 5.942 1.00 90.75 72 TRP A CA 1
ATOM 564 C C . TRP A 1 72 ? -11.465 8.164 7.433 1.00 90.75 72 TRP A C 1
ATOM 566 O O . TRP A 1 72 ? -11.091 9.063 8.171 1.00 90.75 72 TRP A O 1
ATOM 576 N N . LYS A 1 73 ? -11.732 6.937 7.886 1.00 94.25 73 LYS A N 1
ATOM 577 C CA . LYS A 1 73 ? -11.436 6.521 9.259 1.00 94.25 73 LYS A CA 1
ATOM 578 C C . LYS A 1 73 ? -10.064 5.854 9.300 1.00 94.25 73 LYS A C 1
ATOM 580 O O . LYS A 1 73 ? -9.779 5.123 8.354 1.00 94.25 73 LYS A O 1
ATOM 585 N N . PRO A 1 74 ? -9.273 6.006 10.366 1.00 96.06 74 PRO A N 1
ATOM 586 C CA . PRO A 1 74 ? -8.036 5.249 10.523 1.00 96.06 74 PRO A CA 1
ATOM 587 C C . PRO A 1 74 ? -8.290 3.740 10.450 1.00 96.06 74 PRO A C 1
ATOM 589 O O . PRO A 1 74 ? -9.324 3.253 10.920 1.00 96.06 74 PRO A O 1
ATOM 592 N N . GLY A 1 75 ? -7.360 2.999 9.855 1.00 96.56 75 GLY A N 1
ATOM 593 C CA . GLY A 1 75 ? -7.438 1.546 9.739 1.00 96.56 75 GLY A CA 1
ATOM 594 C C . GLY A 1 75 ? -6.884 0.991 8.433 1.00 96.56 75 GLY A C 1
ATOM 595 O O . GLY A 1 75 ? -6.275 1.695 7.635 1.00 96.56 75 GLY A O 1
ATOM 596 N N . TRP A 1 76 ? -7.099 -0.308 8.232 1.00 97.31 76 TRP A N 1
ATOM 597 C CA . TRP A 1 76 ? -6.636 -1.033 7.052 1.00 97.31 76 TRP A CA 1
ATOM 598 C C . TRP A 1 76 ? -7.619 -0.894 5.895 1.00 97.31 76 TRP A C 1
ATOM 600 O O . TRP A 1 76 ? -8.801 -1.219 6.031 1.00 97.31 76 TRP A O 1
ATOM 610 N N . TYR A 1 77 ? -7.112 -0.476 4.742 1.00 97.00 77 TYR A N 1
ATOM 611 C CA . TYR A 1 77 ? -7.871 -0.352 3.509 1.00 97.00 77 TYR A CA 1
ATOM 612 C C . TYR A 1 77 ? -7.268 -1.201 2.409 1.00 97.00 77 TYR A C 1
ATOM 614 O O . TYR A 1 77 ? -6.061 -1.201 2.188 1.00 97.00 77 TYR A O 1
ATOM 622 N N . ARG A 1 78 ? -8.139 -1.894 1.682 1.00 97.75 78 ARG A N 1
ATOM 623 C CA . ARG A 1 78 ? -7.733 -2.736 0.566 1.00 97.75 78 ARG A CA 1
ATOM 624 C C . ARG A 1 78 ? -7.642 -1.939 -0.728 1.00 97.75 78 ARG A C 1
ATOM 626 O O . ARG A 1 78 ? -8.558 -1.177 -1.062 1.00 97.75 78 ARG A O 1
ATOM 633 N N . GLY A 1 79 ? -6.576 -2.181 -1.477 1.00 97.69 79 GLY A N 1
ATOM 634 C CA . GLY A 1 79 ? -6.379 -1.624 -2.805 1.00 97.69 79 GLY A CA 1
ATOM 635 C C . GLY A 1 79 ? -5.550 -2.529 -3.705 1.00 97.69 79 GLY A C 1
ATOM 636 O O . GLY A 1 79 ? -5.096 -3.597 -3.300 1.00 97.69 79 GLY A O 1
ATOM 637 N N . GLU A 1 80 ? -5.378 -2.093 -4.943 1.00 98.19 80 GLU A N 1
ATOM 638 C CA . GLU A 1 80 ? -4.591 -2.776 -5.964 1.00 98.19 80 GLU A CA 1
ATOM 639 C C . GLU A 1 80 ? -3.491 -1.850 -6.466 1.00 98.19 80 GLU A C 1
ATOM 641 O O . GLU A 1 80 ? -3.754 -0.700 -6.829 1.00 98.19 80 GLU A O 1
ATOM 646 N N . VAL A 1 81 ? -2.263 -2.354 -6.521 1.00 97.69 81 VAL A N 1
ATOM 647 C CA . VAL A 1 81 ? -1.136 -1.601 -7.066 1.00 97.69 81 VAL A CA 1
ATOM 648 C C . VAL A 1 81 ? -1.346 -1.374 -8.555 1.00 97.69 81 VAL A C 1
ATOM 650 O O . VAL A 1 81 ? -1.470 -2.313 -9.332 1.00 97.69 81 VAL A O 1
ATOM 653 N N . GLN A 1 82 ? -1.365 -0.112 -8.963 1.00 98.25 82 GLN A N 1
ATOM 654 C CA . GLN A 1 82 ? -1.519 0.283 -10.362 1.00 98.25 82 GLN A CA 1
ATOM 655 C C . GLN A 1 82 ? -0.178 0.610 -11.015 1.00 98.25 82 GLN A C 1
ATOM 657 O O . GLN A 1 82 ? -0.008 0.420 -12.217 1.00 98.25 82 GLN A O 1
ATOM 662 N N . ARG A 1 83 ? 0.777 1.127 -10.235 1.00 97.50 83 ARG A N 1
ATOM 663 C CA . ARG A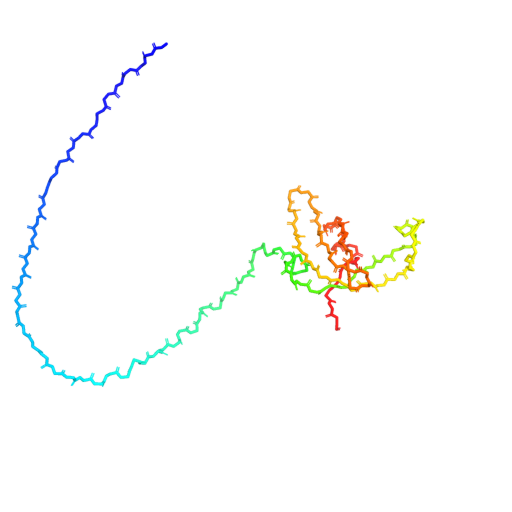 1 83 ? 2.104 1.516 -10.717 1.00 97.50 83 ARG A CA 1
ATOM 664 C C . ARG A 1 83 ? 3.091 1.586 -9.558 1.00 97.50 83 ARG A C 1
ATOM 666 O O . ARG A 1 83 ? 2.721 1.999 -8.463 1.00 97.50 83 ARG A O 1
ATOM 673 N N . TYR A 1 84 ? 4.348 1.280 -9.844 1.00 95.75 84 TYR A N 1
ATOM 674 C CA . TYR A 1 84 ? 5.490 1.605 -8.998 1.00 95.75 84 TYR A CA 1
ATOM 675 C C . TYR A 1 84 ? 6.450 2.501 -9.791 1.00 95.75 84 TYR A C 1
ATOM 677 O O . TYR A 1 84 ? 6.702 2.235 -10.969 1.00 95.75 84 TYR A O 1
ATOM 685 N N . ASN A 1 85 ? 6.904 3.600 -9.188 1.00 94.88 85 ASN A N 1
ATOM 686 C CA . ASN A 1 85 ? 8.000 4.409 -9.706 1.00 94.88 85 ASN A CA 1
ATOM 687 C C . ASN A 1 85 ? 9.233 4.194 -8.823 1.00 94.88 85 ASN A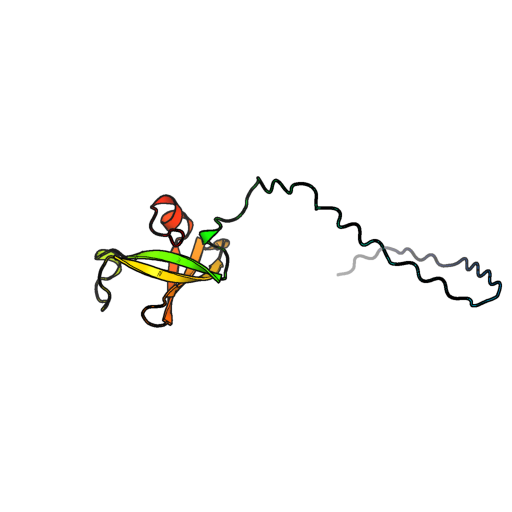 C 1
ATOM 689 O O . ASN A 1 85 ? 9.253 4.661 -7.688 1.00 94.88 85 ASN A O 1
ATOM 693 N N . GLU A 1 86 ? 10.229 3.489 -9.355 1.00 91.69 86 GLU A N 1
ATOM 694 C CA . GLU A 1 86 ? 11.479 3.172 -8.657 1.00 91.69 86 GLU A CA 1
ATOM 695 C C . GLU A 1 86 ? 12.324 4.422 -8.387 1.00 91.69 86 GLU A C 1
ATOM 697 O O . GLU A 1 86 ? 12.890 4.543 -7.305 1.00 91.69 86 GLU A O 1
ATOM 702 N N . ASP A 1 87 ? 12.351 5.375 -9.325 1.00 94.75 87 ASP A N 1
ATOM 703 C CA . ASP A 1 87 ? 13.177 6.585 -9.212 1.00 94.75 87 ASP A CA 1
ATOM 704 C C . ASP A 1 87 ? 12.719 7.497 -8.061 1.00 94.75 87 ASP A C 1
ATOM 706 O O . ASP A 1 87 ? 13.540 8.098 -7.369 1.00 94.75 87 ASP A O 1
ATOM 710 N N . ASP A 1 88 ? 11.402 7.571 -7.845 1.00 95.19 88 ASP A N 1
ATOM 711 C CA . ASP A 1 88 ? 10.782 8.414 -6.813 1.00 95.19 88 ASP A CA 1
ATOM 712 C C . ASP A 1 88 ? 10.412 7.628 -5.542 1.00 95.19 88 ASP A C 1
ATOM 714 O O . ASP A 1 88 ? 9.908 8.210 -4.582 1.00 95.19 88 ASP A O 1
ATOM 718 N N . ASP A 1 89 ? 10.612 6.307 -5.542 1.00 95.25 89 ASP A N 1
ATOM 719 C CA . ASP A 1 89 ? 10.166 5.392 -4.488 1.00 95.25 89 ASP A CA 1
ATOM 720 C C . ASP A 1 89 ? 8.663 5.533 -4.160 1.00 95.25 89 ASP A C 1
ATOM 722 O O . ASP A 1 89 ? 8.254 5.567 -2.998 1.00 95.25 89 ASP A O 1
ATOM 726 N N . LEU A 1 90 ? 7.816 5.637 -5.194 1.00 96.81 90 LEU A N 1
ATOM 727 C CA . LEU A 1 90 ? 6.371 5.863 -5.053 1.00 96.81 90 LEU A CA 1
ATOM 728 C C . LEU A 1 90 ? 5.533 4.700 -5.587 1.00 96.81 90 LEU A C 1
ATOM 730 O O . LEU A 1 90 ? 5.609 4.336 -6.762 1.00 96.81 90 LEU A O 1
ATOM 734 N N . LEU A 1 91 ? 4.645 4.180 -4.741 1.00 96.44 91 LEU A N 1
ATOM 735 C CA . LEU A 1 91 ? 3.588 3.245 -5.122 1.00 96.44 91 LEU A CA 1
ATOM 736 C C . LEU A 1 91 ? 2.279 3.974 -5.353 1.00 96.44 91 LEU A C 1
ATOM 738 O O . LEU A 1 91 ? 1.842 4.721 -4.488 1.00 96.44 91 LEU A O 1
ATOM 742 N N . TYR A 1 92 ? 1.615 3.683 -6.466 1.00 97.69 92 TYR A N 1
ATOM 743 C CA . TYR A 1 92 ? 0.270 4.158 -6.769 1.00 97.69 92 TYR A CA 1
ATOM 744 C C . TYR A 1 92 ? -0.722 3.018 -6.569 1.00 97.69 92 TYR A C 1
ATOM 746 O O . TYR A 1 92 ? -0.647 1.997 -7.256 1.00 97.69 92 TYR A O 1
ATOM 754 N N . ILE A 1 93 ? -1.667 3.201 -5.652 1.00 98.00 93 ILE A N 1
ATOM 755 C CA . ILE A 1 93 ? -2.639 2.180 -5.257 1.00 98.00 93 ILE A CA 1
ATOM 756 C C . ILE A 1 93 ? -4.048 2.684 -5.533 1.00 98.00 93 ILE A C 1
ATOM 758 O O . ILE A 1 93 ? -4.435 3.753 -5.065 1.00 98.00 93 ILE A O 1
ATOM 762 N N . LEU A 1 94 ? -4.825 1.886 -6.265 1.00 98.00 94 LEU A N 1
ATOM 763 C CA . LEU A 1 94 ? -6.259 2.076 -6.444 1.00 98.00 94 LEU A CA 1
ATOM 764 C C . LEU A 1 94 ? -7.006 1.466 -5.257 1.00 98.00 94 LEU A C 1
ATOM 766 O O . LEU A 1 94 ? -7.049 0.246 -5.108 1.00 98.00 94 LEU A O 1
ATOM 770 N N . TYR A 1 95 ? -7.642 2.298 -4.442 1.00 97.06 95 TYR A N 1
ATOM 771 C CA . TYR A 1 95 ? -8.394 1.850 -3.275 1.00 97.06 95 TYR A CA 1
ATOM 772 C C . TYR A 1 95 ? -9.806 1.407 -3.645 1.00 97.06 95 TYR A C 1
ATOM 774 O O . TYR A 1 95 ? -10.529 2.076 -4.382 1.00 97.06 95 TYR A O 1
ATOM 782 N N . PHE A 1 96 ? -10.251 0.272 -3.104 1.00 96.00 96 PHE A N 1
ATOM 783 C CA . PHE A 1 96 ? -11.571 -0.278 -3.438 1.00 96.00 96 PHE A CA 1
ATOM 784 C C . PHE A 1 96 ? -12.732 0.464 -2.776 1.00 96.00 96 PHE A C 1
ATOM 786 O O . PHE A 1 96 ? -13.858 0.369 -3.261 1.00 96.00 96 PHE A O 1
ATOM 793 N N . LYS A 1 97 ? -12.458 1.207 -1.698 1.00 93.00 97 LYS A N 1
ATOM 794 C CA . LYS A 1 97 ? -13.450 1.978 -0.941 1.00 93.00 97 LYS A CA 1
ATOM 795 C C . LYS A 1 97 ? -14.196 2.983 -1.822 1.00 93.00 97 LYS A C 1
ATOM 797 O O . LYS A 1 97 ? -15.419 3.039 -1.777 1.00 93.00 97 LYS A O 1
ATOM 802 N N . ASP A 1 98 ? -13.459 3.769 -2.597 1.00 92.75 98 ASP A N 1
ATOM 803 C CA . ASP A 1 98 ? -13.989 4.879 -3.394 1.00 92.75 98 ASP A CA 1
ATOM 804 C C . ASP A 1 98 ? -13.431 4.924 -4.824 1.00 92.75 98 ASP A C 1
ATOM 806 O O . ASP A 1 98 ? -13.768 5.829 -5.583 1.00 92.75 98 ASP A O 1
ATOM 810 N N . ARG A 1 99 ? -12.627 3.925 -5.217 1.00 94.50 99 ARG A N 1
ATOM 811 C CA . ARG A 1 99 ? -11.977 3.840 -6.535 1.00 94.50 99 ARG A CA 1
ATOM 812 C C . ARG A 1 99 ? -11.053 5.026 -6.825 1.00 94.50 99 ARG A C 1
ATOM 814 O O . ARG A 1 99 ? -10.827 5.347 -7.990 1.00 94.50 99 ARG A O 1
ATOM 821 N N . ALA A 1 100 ? -10.490 5.641 -5.786 1.00 93.62 100 ALA A N 1
ATOM 822 C CA . ALA A 1 100 ? -9.461 6.661 -5.921 1.00 93.62 100 ALA A CA 1
ATOM 823 C C . ALA A 1 100 ? -8.052 6.048 -5.921 1.00 93.62 100 ALA A C 1
ATOM 825 O O . ALA A 1 100 ? -7.799 5.019 -5.289 1.00 93.62 100 ALA A O 1
ATOM 826 N N . VAL A 1 101 ? -7.132 6.695 -6.640 1.00 96.06 101 VAL A N 1
ATOM 827 C CA . VAL A 1 101 ? -5.711 6.336 -6.651 1.00 96.06 101 VAL A CA 1
ATOM 828 C C . VAL A 1 101 ? -4.958 7.280 -5.726 1.00 96.06 101 VAL A C 1
ATOM 830 O O . VAL A 1 101 ? -5.014 8.493 -5.921 1.00 96.06 101 VAL A O 1
ATOM 833 N N . PHE A 1 102 ? -4.220 6.725 -4.769 1.00 94.81 102 PHE A N 1
ATOM 834 C CA . PHE A 1 102 ? -3.296 7.483 -3.925 1.00 94.81 102 PHE A CA 1
ATOM 835 C C . PHE A 1 102 ? -1.875 6.955 -4.081 1.00 94.81 102 PHE A C 1
ATOM 837 O O . PHE A 1 102 ? -1.675 5.778 -4.393 1.00 94.81 102 PHE A O 1
ATOM 844 N N . SER A 1 103 ? -0.901 7.837 -3.866 1.00 95.19 103 SER A N 1
ATOM 845 C CA . SER A 1 103 ? 0.517 7.492 -3.860 1.00 95.19 103 SER A CA 1
ATOM 846 C C . SER A 1 103 ? 1.087 7.463 -2.446 1.00 95.19 103 SER A C 1
ATOM 848 O O . SER A 1 103 ? 0.718 8.310 -1.636 1.00 95.19 103 SER A O 1
ATOM 850 N N . LEU A 1 104 ? 2.026 6.560 -2.175 1.00 94.50 104 LEU A N 1
ATOM 851 C CA . LEU A 1 104 ? 2.782 6.512 -0.919 1.00 94.50 104 LEU A CA 1
ATOM 852 C C . LEU A 1 104 ? 4.247 6.130 -1.158 1.00 94.50 104 LEU A C 1
ATOM 854 O O . LEU A 1 104 ? 4.570 5.526 -2.182 1.00 94.50 104 LEU A O 1
ATOM 858 N N . ASN A 1 105 ? 5.112 6.463 -0.197 1.00 95.44 105 ASN A N 1
ATOM 859 C CA . ASN A 1 105 ? 6.514 6.060 -0.216 1.00 95.44 105 ASN A CA 1
ATOM 860 C C . ASN A 1 105 ? 6.637 4.538 -0.026 1.00 95.44 105 ASN A C 1
ATOM 862 O O . ASN A 1 105 ? 6.148 3.997 0.966 1.00 95.44 105 ASN A O 1
ATOM 866 N N . ALA A 1 106 ? 7.255 3.848 -0.983 1.00 93.94 106 ALA A N 1
ATOM 867 C CA . ALA A 1 106 ? 7.269 2.393 -1.014 1.00 93.94 106 ALA A CA 1
ATOM 868 C C . ALA A 1 106 ? 8.220 1.815 0.039 1.00 93.94 106 ALA A C 1
ATOM 870 O O . ALA A 1 106 ? 7.799 0.977 0.835 1.00 93.94 106 ALA A O 1
ATOM 871 N N . THR A 1 107 ? 9.470 2.286 0.092 1.00 93.75 107 THR A N 1
ATOM 872 C CA . THR A 1 107 ? 10.479 1.762 1.024 1.00 93.75 107 THR A CA 1
ATOM 873 C C . THR A 1 107 ? 10.032 1.895 2.478 1.00 93.75 107 THR A C 1
ATOM 875 O O . THR A 1 107 ? 10.065 0.906 3.210 1.00 93.75 107 THR A O 1
ATOM 878 N N . GLY A 1 108 ? 9.549 3.076 2.870 1.00 94.00 108 GLY A N 1
ATOM 879 C CA . GLY A 1 108 ? 9.007 3.346 4.200 1.00 94.00 108 GLY A CA 1
ATOM 880 C C . GLY A 1 108 ? 7.775 2.499 4.501 1.00 94.00 108 GLY A C 1
ATOM 881 O O . GLY A 1 108 ? 7.694 1.855 5.542 1.00 94.00 108 GLY A O 1
ATOM 882 N N . ALA A 1 109 ? 6.839 2.383 3.554 1.00 94.19 109 ALA A N 1
ATOM 883 C CA . ALA A 1 109 ? 5.661 1.555 3.784 1.00 94.19 109 ALA A CA 1
ATOM 884 C C . ALA A 1 109 ? 5.992 0.067 3.968 1.00 94.19 109 ALA A C 1
ATOM 886 O O . ALA A 1 109 ? 5.318 -0.617 4.743 1.00 94.19 109 ALA A O 1
ATOM 887 N N . PHE A 1 110 ? 7.024 -0.435 3.284 1.00 93.25 110 PHE A N 1
ATOM 888 C CA . PHE A 1 110 ? 7.513 -1.798 3.470 1.00 93.25 110 PHE A CA 1
ATOM 889 C C . PHE A 1 110 ? 8.235 -1.983 4.802 1.00 93.25 110 PHE A C 1
ATOM 891 O O . PHE A 1 110 ? 7.987 -2.985 5.474 1.00 93.25 110 PHE A O 1
ATOM 898 N N . SER A 1 111 ? 9.117 -1.054 5.183 1.00 93.88 111 SER A N 1
ATOM 899 C CA . SER A 1 111 ? 9.864 -1.149 6.443 1.00 93.88 111 SER A CA 1
ATOM 900 C C . SER A 1 111 ? 8.952 -1.041 7.656 1.00 93.88 111 SER A C 1
ATOM 902 O O . SER A 1 111 ? 9.132 -1.772 8.62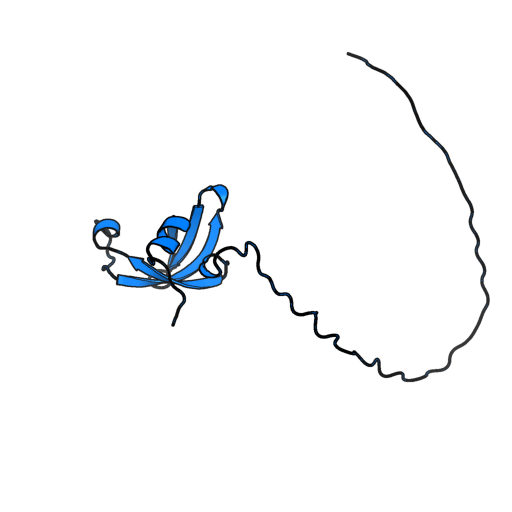9 1.00 93.88 111 SER A O 1
ATOM 904 N N . ASP A 1 112 ? 7.945 -0.177 7.566 1.00 94.00 112 ASP A N 1
ATOM 905 C CA . ASP A 1 112 ? 7.085 0.183 8.691 1.00 94.00 112 ASP A CA 1
ATOM 906 C C . ASP A 1 112 ? 5.862 -0.739 8.785 1.00 94.00 112 ASP A C 1
ATOM 908 O O . ASP A 1 112 ? 5.050 -0.638 9.705 1.00 94.00 112 ASP A O 1
ATOM 912 N N . GLY A 1 113 ? 5.723 -1.668 7.832 1.00 93.62 113 GLY A N 1
ATOM 913 C CA . GLY A 1 113 ? 4.602 -2.598 7.769 1.00 93.62 113 GLY A CA 1
ATOM 914 C C . GLY A 1 113 ? 3.267 -1.904 7.510 1.00 93.62 113 GLY A C 1
ATOM 915 O O . GLY A 1 113 ? 2.229 -2.444 7.881 1.00 93.62 113 GLY A O 1
ATOM 916 N N . ILE A 1 114 ? 3.280 -0.725 6.884 1.00 95.25 114 ILE A N 1
ATOM 917 C CA . ILE A 1 114 ? 2.081 0.026 6.487 1.00 95.25 114 ILE A CA 1
ATOM 918 C C . ILE A 1 114 ? 1.353 -0.705 5.358 1.00 95.25 114 ILE A C 1
ATOM 920 O O . ILE A 1 114 ? 0.130 -0.661 5.282 1.00 95.25 114 ILE A O 1
ATOM 924 N N . ILE A 1 115 ? 2.086 -1.417 4.501 1.00 95.88 115 ILE A N 1
ATOM 925 C CA . ILE A 1 115 ? 1.534 -2.242 3.424 1.00 95.88 115 ILE A CA 1
ATOM 926 C C . ILE A 1 115 ? 1.795 -3.723 3.693 1.00 95.88 115 ILE A C 1
ATOM 928 O O . ILE A 1 115 ? 2.886 -4.122 4.105 1.00 95.88 115 ILE A O 1
ATOM 932 N N . ARG A 1 116 ? 0.792 -4.564 3.437 1.00 95.56 116 ARG A N 1
ATOM 933 C CA . ARG A 1 116 ? 0.906 -6.017 3.601 1.00 95.56 116 ARG A CA 1
ATOM 934 C C . ARG A 1 116 ? 0.144 -6.783 2.532 1.00 95.56 116 ARG A C 1
ATOM 936 O O . ARG A 1 116 ? -0.810 -6.277 1.936 1.00 95.56 116 ARG A O 1
ATOM 943 N N . ALA A 1 117 ? 0.548 -8.035 2.336 1.00 93.75 117 ALA A N 1
ATOM 944 C CA . ALA A 1 117 ? -0.217 -8.978 1.537 1.00 93.75 117 ALA A CA 1
ATOM 945 C C . ALA A 1 117 ? -1.609 -9.183 2.147 1.00 93.75 117 ALA A C 1
ATOM 947 O O . ALA A 1 117 ? -1.777 -9.206 3.369 1.00 93.75 117 ALA A O 1
ATOM 948 N N . VAL A 1 118 ? -2.598 -9.358 1.277 1.00 90.69 118 VAL A N 1
ATOM 949 C CA . VAL A 1 118 ? -3.942 -9.768 1.679 1.00 90.69 118 VAL A CA 1
ATOM 950 C C . VAL A 1 118 ? -3.892 -11.180 2.265 1.00 90.69 118 VAL A C 1
ATOM 952 O O . VAL A 1 118 ? -3.409 -12.102 1.609 1.00 90.69 118 VAL A O 1
ATOM 955 N N . SER A 1 119 ? -4.410 -11.340 3.485 1.00 71.06 119 SER A N 1
ATOM 956 C CA . SER A 1 119 ? -4.676 -12.646 4.107 1.00 71.06 119 SER A CA 1
ATOM 957 C C . SER A 1 119 ? -5.979 -13.268 3.625 1.00 71.06 119 SER A C 1
ATOM 959 O O . SER A 1 119 ? -6.954 -12.487 3.480 1.00 71.06 119 SER A O 1
#

Organism: Acropora cervicornis (NCBI:txid6130)